Protein AF-A0AAV6SDZ8-F1 (afdb_monomer)

Radius of gyration: 21.76 Å; Cα contacts (8 Å, |Δi|>4): 20; chains: 1; bounding box: 52×37×60 Å

Organism: Solea senegalensis (NCBI:txid28829)

Str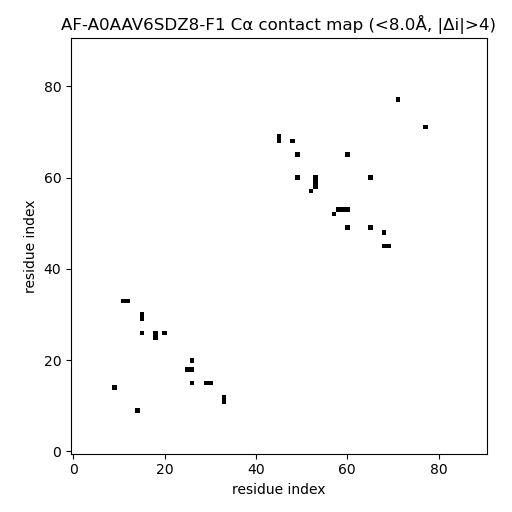ucture (mmCIF, N/CA/C/O backbone):
data_AF-A0AAV6SDZ8-F1
#
_entry.id   AF-A0AAV6SDZ8-F1
#
loop_
_atom_site.group_PDB
_atom_site.id
_atom_site.type_symbol
_atom_site.label_atom_id
_atom_site.label_alt_id
_atom_site.label_comp_id
_atom_site.label_asym_id
_atom_site.label_entity_id
_atom_site.label_seq_id
_atom_site.pdbx_PDB_ins_code
_atom_site.Cartn_x
_atom_site.Cartn_y
_atom_site.Cartn_z
_atom_site.occupancy
_atom_site.B_iso_or_equiv
_atom_site.auth_seq_id
_atom_site.auth_comp_id
_atom_site.auth_asym_id
_atom_site.auth_atom_id
_atom_site.pdbx_PDB_model_num
ATOM 1 N N . MET A 1 1 ? 16.855 26.747 -32.720 1.00 42.25 1 MET A N 1
ATOM 2 C CA . MET A 1 1 ? 15.574 26.266 -32.160 1.00 42.25 1 MET A CA 1
ATOM 3 C C . MET A 1 1 ? 15.855 25.739 -30.767 1.00 42.25 1 MET A C 1
ATOM 5 O O . MET A 1 1 ? 16.402 24.654 -30.628 1.00 42.25 1 MET A O 1
ATOM 9 N N . SER A 1 2 ? 15.605 26.558 -29.752 1.00 44.00 2 SER A N 1
ATOM 10 C CA . SER A 1 2 ? 15.832 26.207 -28.350 1.00 44.00 2 SER A CA 1
ATOM 11 C C . SER A 1 2 ? 14.684 25.306 -27.902 1.00 44.00 2 SER A C 1
ATOM 13 O O . SER A 1 2 ? 13.543 25.756 -27.838 1.00 44.00 2 SER A O 1
ATOM 15 N N . SER A 1 3 ? 14.956 24.022 -27.675 1.00 53.78 3 SER A N 1
ATOM 16 C CA . SER A 1 3 ? 13.953 23.083 -27.172 1.00 53.78 3 SER A CA 1
ATOM 17 C C . SER A 1 3 ? 13.747 23.346 -25.682 1.00 53.78 3 SER A C 1
ATOM 19 O O . SER A 1 3 ? 14.555 22.916 -24.862 1.00 53.78 3 SER A O 1
ATOM 21 N N . SER A 1 4 ? 12.697 24.083 -25.321 1.00 53.53 4 SER A N 1
ATOM 22 C CA . SER A 1 4 ? 12.282 24.215 -23.923 1.00 53.53 4 SER A CA 1
ATOM 23 C C . SER A 1 4 ? 11.768 22.862 -23.434 1.00 53.53 4 SER A C 1
ATOM 25 O O . SER A 1 4 ? 10.741 22.377 -23.906 1.00 53.53 4 SER A O 1
ATOM 27 N N . ALA A 1 5 ? 12.490 22.234 -22.507 1.00 67.44 5 ALA A N 1
ATOM 28 C CA . ALA A 1 5 ? 12.014 21.042 -21.821 1.00 67.44 5 ALA A CA 1
ATOM 29 C C . ALA A 1 5 ? 10.826 21.429 -20.929 1.00 67.44 5 ALA A C 1
ATOM 31 O O . ALA A 1 5 ? 10.988 22.148 -19.944 1.00 67.44 5 ALA A O 1
ATOM 32 N N . VAL A 1 6 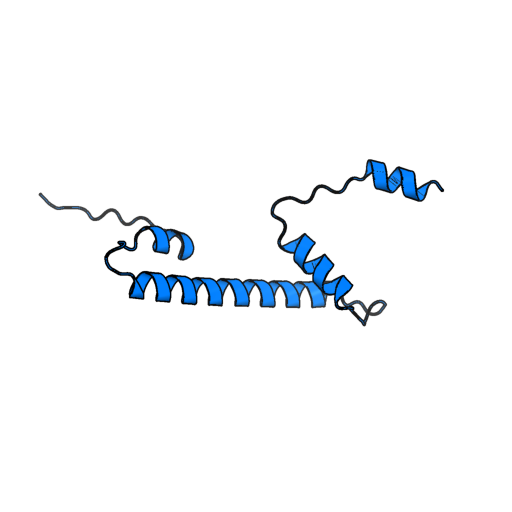? 9.626 20.976 -21.289 1.00 71.50 6 VAL A N 1
ATOM 33 C CA . VAL A 1 6 ? 8.451 21.068 -20.418 1.00 71.50 6 VAL A CA 1
ATOM 34 C C . VAL A 1 6 ? 8.599 19.988 -19.353 1.00 71.50 6 VAL A C 1
ATOM 36 O O . VAL A 1 6 ? 8.537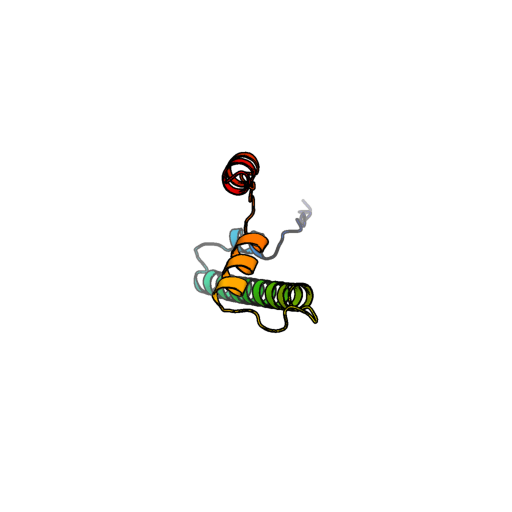 18.797 -19.654 1.00 71.50 6 VAL A O 1
ATOM 39 N N . THR A 1 7 ? 8.832 20.393 -18.109 1.00 71.62 7 THR A N 1
ATOM 40 C CA . THR A 1 7 ? 8.846 19.479 -16.969 1.00 71.62 7 THR A CA 1
ATOM 41 C C . THR A 1 7 ? 7.412 19.263 -16.487 1.00 71.62 7 THR A C 1
ATOM 43 O O . THR A 1 7 ? 6.747 20.188 -16.029 1.00 71.62 7 THR A O 1
ATOM 46 N N . VAL A 1 8 ? 6.917 18.030 -16.607 1.00 79.94 8 VAL A N 1
ATOM 47 C CA . VAL A 1 8 ? 5.638 17.609 -16.020 1.00 79.94 8 VAL A CA 1
ATOM 48 C C . VAL A 1 8 ? 5.940 16.887 -14.712 1.00 79.94 8 VAL A C 1
ATOM 50 O O . VAL A 1 8 ? 6.694 15.914 -14.698 1.00 79.94 8 VAL A O 1
ATOM 53 N N . SER A 1 9 ? 5.374 17.366 -13.605 1.00 84.94 9 SER A N 1
ATOM 54 C CA . SER A 1 9 ? 5.414 16.654 -12.331 1.00 84.94 9 SER A CA 1
ATOM 55 C C . SER A 1 9 ? 4.426 15.489 -12.366 1.00 84.94 9 SER A C 1
ATOM 57 O O . SER A 1 9 ? 3.255 15.658 -12.695 1.00 84.94 9 SER A O 1
ATOM 59 N N . VAL A 1 10 ? 4.904 14.295 -12.024 1.00 88.19 10 VAL A N 1
ATOM 60 C CA . VAL A 1 10 ? 4.099 13.070 -11.944 1.00 88.19 10 VAL A CA 1
ATOM 61 C C . VAL A 1 10 ? 4.350 12.379 -10.612 1.00 88.19 10 VAL A C 1
ATOM 63 O O . VAL A 1 10 ? 5.420 12.534 -10.016 1.00 88.19 10 VAL A O 1
ATOM 66 N N . SER A 1 11 ? 3.376 11.607 -10.132 1.00 87.06 11 SER A N 1
ATOM 67 C CA . SER A 1 11 ? 3.580 10.775 -8.944 1.00 87.06 11 SER A CA 1
ATOM 68 C C . SER A 1 11 ? 4.579 9.642 -9.219 1.00 87.06 11 SER A C 1
ATOM 70 O O . SER A 1 11 ? 4.763 9.215 -10.360 1.00 87.06 11 SER A O 1
ATOM 72 N N . ALA A 1 12 ? 5.197 9.091 -8.168 1.00 85.06 12 ALA A N 1
ATOM 73 C CA . ALA A 1 12 ? 6.103 7.945 -8.307 1.00 85.06 12 ALA A CA 1
ATOM 74 C C . ALA A 1 12 ? 5.416 6.726 -8.961 1.00 85.06 12 ALA A C 1
ATOM 76 O O . ALA A 1 12 ? 6.051 5.975 -9.698 1.00 85.06 12 ALA A O 1
ATOM 77 N N . ALA A 1 13 ? 4.111 6.546 -8.724 1.00 87.25 13 ALA A N 1
ATOM 78 C CA . ALA A 1 13 ? 3.324 5.482 -9.341 1.00 87.25 13 ALA A CA 1
ATOM 79 C C . ALA A 1 13 ? 3.086 5.727 -10.841 1.00 87.25 13 ALA A C 1
ATOM 81 O O . ALA A 1 13 ? 3.159 4.799 -11.643 1.00 87.25 13 ALA A O 1
ATOM 82 N N . GLU A 1 14 ? 2.837 6.976 -11.238 1.00 90.75 14 GLU A N 1
ATOM 83 C CA . GLU A 1 14 ? 2.672 7.345 -12.647 1.00 90.75 14 GLU A CA 1
ATOM 84 C C . GLU A 1 14 ? 3.993 7.327 -13.408 1.00 90.75 14 GLU A C 1
ATOM 86 O O . GLU A 1 14 ? 4.002 6.951 -14.579 1.00 90.75 14 GLU A O 1
ATOM 91 N N . PHE A 1 15 ? 5.109 7.641 -12.742 1.00 89.50 15 PHE A N 1
ATOM 92 C CA . PHE A 1 15 ? 6.448 7.561 -13.323 1.00 89.50 15 PHE A CA 1
ATOM 93 C C . PHE A 1 15 ? 6.731 6.182 -13.938 1.00 89.50 15 PHE A C 1
ATOM 95 O O . PHE A 1 15 ? 7.308 6.091 -15.020 1.00 89.50 15 PHE A O 1
ATOM 102 N N . ALA A 1 16 ? 6.254 5.104 -13.306 1.00 89.38 16 ALA A N 1
ATOM 103 C CA . ALA A 1 16 ? 6.441 3.742 -13.805 1.00 89.38 16 ALA A CA 1
ATOM 104 C C . ALA A 1 16 ? 5.879 3.519 -15.223 1.00 89.38 16 ALA A C 1
ATOM 106 O O . ALA A 1 16 ? 6.378 2.658 -15.946 1.00 89.38 16 ALA A O 1
ATOM 107 N N . ARG A 1 17 ? 4.877 4.305 -15.648 1.00 89.62 17 ARG A N 1
ATOM 108 C CA . ARG A 1 17 ? 4.285 4.234 -16.997 1.00 89.62 17 ARG A CA 1
ATOM 109 C C . ARG A 1 17 ? 5.194 4.801 -18.087 1.00 89.62 17 ARG A C 1
ATOM 111 O O . ARG A 1 17 ? 4.985 4.494 -19.253 1.00 89.62 17 ARG A O 1
ATOM 118 N N . PHE A 1 18 ? 6.187 5.606 -17.716 1.00 91.69 18 PHE A N 1
ATOM 119 C CA . PHE A 1 18 ? 7.138 6.205 -18.653 1.00 91.69 18 PHE A CA 1
ATOM 120 C C . PHE A 1 18 ? 8.377 5.335 -18.884 1.0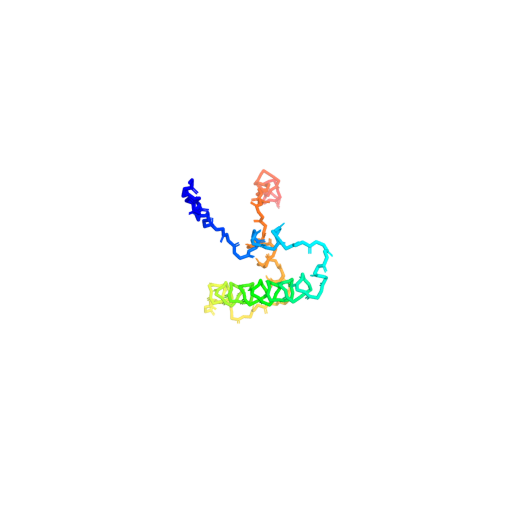0 91.69 18 PHE A C 1
ATOM 122 O O . PHE A 1 18 ? 9.216 5.689 -19.709 1.00 91.69 18 PHE A O 1
ATOM 129 N N . ILE A 1 19 ? 8.516 4.211 -18.171 1.00 91.81 19 ILE A N 1
ATOM 130 C CA . ILE A 1 19 ? 9.661 3.312 -18.331 1.00 91.81 19 ILE A CA 1
ATOM 131 C C . ILE A 1 19 ? 9.454 2.464 -19.595 1.00 91.81 19 ILE A C 1
ATOM 133 O O . ILE A 1 19 ? 8.483 1.703 -19.644 1.00 91.81 19 ILE A O 1
ATOM 137 N N . PRO A 1 20 ? 10.359 2.542 -20.589 1.00 92.94 20 PRO A N 1
ATOM 138 C CA . PRO A 1 20 ? 10.252 1.754 -21.811 1.00 92.94 20 PRO A CA 1
ATOM 139 C C . PRO A 1 20 ? 10.313 0.244 -21.550 1.00 92.94 20 PRO A C 1
ATOM 141 O O . PRO A 1 20 ? 11.036 -0.220 -20.664 1.00 92.94 20 PRO A O 1
ATOM 144 N N . ASP A 1 21 ? 9.636 -0.542 -22.390 1.00 90.94 21 ASP A N 1
ATOM 145 C CA . ASP A 1 21 ? 9.648 -2.012 -22.302 1.00 90.94 21 ASP A CA 1
ATOM 146 C C . ASP A 1 21 ? 11.027 -2.629 -22.588 1.00 90.94 21 ASP A C 1
ATOM 148 O O . ASP A 1 21 ? 11.305 -3.757 -22.189 1.00 90.94 21 ASP A O 1
ATOM 152 N N . THR A 1 22 ? 11.932 -1.867 -23.207 1.00 96.69 22 THR A N 1
ATOM 153 C CA . THR A 1 22 ? 13.333 -2.254 -23.423 1.00 96.69 22 THR A CA 1
ATOM 154 C C . THR A 1 22 ? 14.164 -2.286 -22.135 1.00 96.69 22 THR A C 1
ATOM 156 O O . THR A 1 22 ? 15.305 -2.743 -22.165 1.00 96.69 22 THR A O 1
ATOM 159 N N . MET A 1 23 ? 13.617 -1.831 -20.999 1.00 95.12 23 MET A N 1
ATOM 160 C CA . MET A 1 23 ? 14.298 -1.776 -19.698 1.00 95.12 23 MET A CA 1
ATOM 161 C C . MET A 1 23 ? 13.585 -2.627 -18.623 1.00 95.12 23 MET A C 1
ATOM 163 O O . MET A 1 23 ? 13.123 -2.090 -17.609 1.00 95.12 23 MET A O 1
ATOM 167 N N . PRO A 1 24 ? 13.489 -3.959 -18.791 1.00 92.88 24 PRO A N 1
ATOM 168 C CA . PRO A 1 24 ? 12.704 -4.827 -17.905 1.00 92.88 24 PRO A CA 1
ATOM 169 C C . PRO A 1 24 ? 13.207 -4.848 -16.453 1.00 92.88 24 PRO A C 1
ATOM 171 O O . PRO A 1 24 ? 12.403 -4.868 -15.517 1.00 92.88 24 PRO A O 1
ATOM 174 N N . GLU A 1 25 ? 14.522 -4.767 -16.243 1.00 96.19 25 GLU A N 1
ATOM 175 C CA . GLU A 1 25 ? 15.122 -4.715 -14.903 1.00 96.19 25 GLU A CA 1
ATOM 176 C C . GLU A 1 25 ? 14.735 -3.435 -14.153 1.00 96.19 25 GLU A C 1
ATOM 178 O O . GLU A 1 25 ? 14.370 -3.476 -12.977 1.00 96.19 25 GLU A O 1
ATOM 183 N N . LEU A 1 26 ? 14.719 -2.294 -14.851 1.00 94.94 26 LEU A N 1
ATOM 184 C CA . LEU A 1 26 ? 14.304 -1.022 -14.264 1.00 94.94 26 LEU A CA 1
ATOM 185 C C . LEU A 1 26 ? 12.815 -1.044 -13.895 1.00 94.94 26 LEU A C 1
ATOM 187 O O . LEU A 1 26 ? 12.453 -0.607 -12.803 1.00 94.94 26 LEU A O 1
ATOM 191 N N . ARG A 1 27 ? 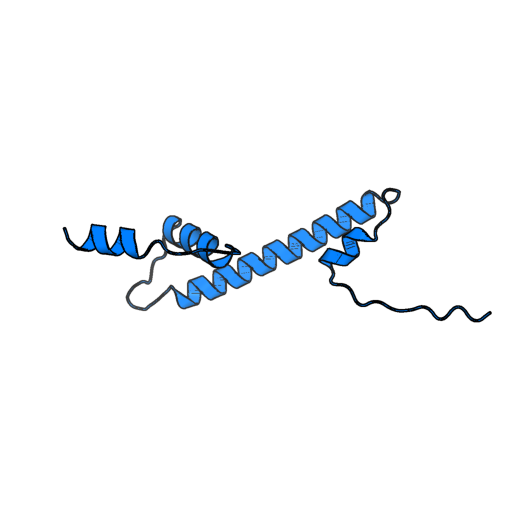11.956 -1.607 -14.759 1.00 93.31 27 ARG A N 1
ATOM 192 C CA . ARG A 1 27 ? 10.524 -1.792 -14.455 1.00 93.31 27 ARG A CA 1
ATOM 193 C C . ARG A 1 27 ? 10.335 -2.655 -13.212 1.00 93.31 27 ARG A C 1
ATOM 195 O O . ARG A 1 27 ? 9.550 -2.300 -12.335 1.00 93.31 27 ARG A O 1
ATOM 202 N N . THR A 1 28 ? 11.091 -3.746 -13.105 1.00 94.44 28 THR A N 1
ATOM 203 C CA . THR A 1 28 ? 11.055 -4.645 -11.945 1.00 94.44 28 THR A CA 1
ATOM 204 C C . THR A 1 28 ? 11.492 -3.930 -10.670 1.00 94.44 28 THR A C 1
ATOM 206 O O . THR A 1 28 ? 10.818 -4.034 -9.646 1.00 94.44 28 THR A O 1
ATOM 209 N N . GLN A 1 29 ? 12.580 -3.158 -10.717 1.00 94.44 29 GLN A N 1
ATOM 210 C CA . GLN A 1 29 ? 13.059 -2.418 -9.553 1.00 94.44 29 GLN A CA 1
ATOM 211 C C . GLN A 1 29 ? 12.065 -1.341 -9.107 1.00 94.44 29 GLN A C 1
ATOM 213 O O . GLN A 1 29 ? 11.788 -1.214 -7.915 1.00 94.44 29 GLN A O 1
ATOM 218 N N . VAL A 1 30 ? 11.490 -0.590 -10.050 1.00 93.69 30 VAL A N 1
ATOM 219 C CA . VAL A 1 30 ? 10.477 0.426 -9.739 1.00 93.69 30 VAL A CA 1
ATOM 220 C C . VAL A 1 30 ? 9.219 -0.220 -9.165 1.00 93.69 30 VAL A C 1
ATOM 222 O O . VAL A 1 30 ? 8.717 0.257 -8.151 1.00 93.69 30 VAL A O 1
ATOM 225 N N . ALA A 1 31 ? 8.758 -1.343 -9.721 1.00 90.94 31 ALA A N 1
ATOM 226 C CA . ALA A 1 31 ? 7.635 -2.095 -9.167 1.00 90.94 31 ALA A CA 1
ATOM 227 C C . ALA A 1 31 ? 7.914 -2.585 -7.735 1.00 90.94 31 ALA A C 1
ATOM 229 O O . ALA A 1 31 ? 7.062 -2.436 -6.860 1.00 90.94 31 ALA A O 1
ATOM 230 N N . ARG A 1 32 ? 9.118 -3.108 -7.463 1.00 93.50 32 ARG A N 1
ATOM 231 C CA . ARG A 1 32 ? 9.540 -3.512 -6.109 1.00 93.50 32 ARG A CA 1
ATOM 232 C C . ARG A 1 32 ? 9.553 -2.335 -5.140 1.00 93.50 32 ARG A C 1
ATOM 234 O O . ARG A 1 32 ? 9.001 -2.446 -4.050 1.00 93.50 32 ARG A O 1
ATOM 241 N N . ASN A 1 33 ? 10.132 -1.207 -5.545 1.00 91.75 33 ASN A N 1
ATOM 242 C CA . ASN A 1 33 ? 10.179 -0.003 -4.721 1.00 91.75 33 ASN A CA 1
ATOM 243 C C . ASN A 1 33 ? 8.761 0.504 -4.418 1.00 91.75 33 ASN A C 1
ATOM 245 O O . ASN A 1 33 ? 8.423 0.709 -3.256 1.00 91.75 33 ASN A O 1
ATOM 249 N N . LEU A 1 34 ? 7.904 0.638 -5.437 1.00 90.94 34 LEU A N 1
ATOM 250 C CA . LEU A 1 34 ? 6.505 1.047 -5.267 1.00 90.94 34 LEU A CA 1
ATOM 251 C C . LEU A 1 34 ? 5.727 0.083 -4.366 1.00 90.94 34 LEU A C 1
ATOM 253 O O . LEU A 1 34 ? 4.963 0.533 -3.516 1.00 90.94 34 LEU A O 1
ATOM 257 N N . SER A 1 35 ? 5.949 -1.227 -4.501 1.00 90.31 35 SER A N 1
ATOM 258 C CA . SER A 1 35 ? 5.340 -2.233 -3.627 1.00 90.31 35 SER A CA 1
ATOM 259 C C . SER A 1 35 ? 5.800 -2.088 -2.178 1.00 90.31 35 SER A C 1
ATOM 261 O O . SER A 1 35 ? 4.980 -2.209 -1.271 1.00 90.31 35 SER A O 1
ATOM 263 N N . MET A 1 36 ? 7.088 -1.816 -1.947 1.00 90.81 36 MET A N 1
ATOM 264 C CA . MET A 1 36 ? 7.620 -1.575 -0.606 1.00 90.81 36 MET A CA 1
ATOM 265 C C . MET A 1 36 ? 6.945 -0.348 0.015 1.00 90.81 36 MET A C 1
ATOM 267 O O . MET A 1 36 ? 6.368 -0.467 1.093 1.00 90.81 36 MET A O 1
ATOM 271 N N . PHE A 1 37 ? 6.898 0.781 -0.703 1.00 87.75 37 PHE A N 1
ATOM 272 C CA . PHE A 1 37 ? 6.195 1.986 -0.246 1.00 87.75 37 PHE A CA 1
ATOM 273 C C . PHE A 1 37 ? 4.706 1.736 0.027 1.00 87.75 37 PHE A C 1
ATOM 275 O O . PHE A 1 37 ? 4.198 2.155 1.065 1.00 87.75 37 PHE A O 1
ATOM 282 N N . GLY A 1 38 ? 4.016 1.013 -0.860 1.00 84.50 38 GLY A N 1
ATOM 283 C CA . GLY A 1 38 ? 2.611 0.649 -0.676 1.00 84.50 38 GLY A CA 1
ATOM 284 C C . GLY A 1 38 ? 2.385 -0.203 0.574 1.00 84.50 38 GLY A C 1
ATOM 285 O O . GLY A 1 38 ? 1.482 0.082 1.358 1.00 84.50 38 GLY A O 1
ATOM 286 N N . SER A 1 39 ? 3.231 -1.210 0.805 1.00 82.75 39 SER A N 1
ATOM 287 C CA . SER A 1 39 ? 3.134 -2.066 1.993 1.00 82.75 39 SER A CA 1
ATOM 288 C C . SER A 1 39 ? 3.418 -1.306 3.291 1.00 82.75 39 SER A C 1
ATOM 290 O O . SER A 1 39 ? 2.668 -1.459 4.252 1.00 82.75 39 SER A O 1
ATOM 292 N N . THR A 1 40 ? 4.426 -0.427 3.307 1.00 89.31 40 THR A N 1
ATOM 293 C CA . THR A 1 40 ? 4.733 0.418 4.467 1.00 89.31 40 THR A CA 1
ATOM 294 C C . THR A 1 40 ? 3.566 1.344 4.789 1.00 89.31 40 THR A C 1
ATOM 296 O O . THR A 1 40 ? 3.115 1.369 5.931 1.00 89.31 40 THR A O 1
ATOM 299 N N . TYR A 1 41 ? 3.009 2.024 3.780 1.00 85.81 41 TYR A N 1
ATOM 300 C CA . TYR A 1 41 ? 1.843 2.888 3.961 1.00 85.81 41 TYR A CA 1
ATOM 301 C C . TYR A 1 41 ? 0.655 2.125 4.563 1.00 85.81 41 TYR A C 1
ATOM 303 O O . TYR A 1 41 ? 0.048 2.581 5.530 1.00 85.81 41 TYR A O 1
ATOM 311 N N . LEU A 1 42 ? 0.342 0.935 4.042 1.00 80.19 42 LEU A N 1
ATOM 312 C CA . LEU A 1 42 ? -0.744 0.110 4.573 1.00 80.19 42 LEU A CA 1
ATOM 313 C C . LEU A 1 42 ? -0.498 -0.308 6.029 1.00 80.19 42 LEU A C 1
ATOM 315 O O . LEU A 1 42 ? -1.426 -0.268 6.836 1.00 80.19 42 LEU A O 1
ATOM 319 N N . CYS A 1 43 ? 0.736 -0.667 6.383 1.00 82.75 43 CYS A N 1
ATOM 320 C CA . CYS A 1 43 ? 1.110 -1.008 7.755 1.00 82.75 43 CYS A CA 1
ATOM 321 C C . CYS A 1 43 ? 0.990 0.190 8.711 1.00 82.75 43 CYS A C 1
ATOM 323 O O . CYS A 1 43 ? 0.459 0.047 9.813 1.00 82.75 43 CYS A O 1
ATOM 325 N N . GLU A 1 44 ? 1.441 1.376 8.301 1.00 85.00 44 GLU A N 1
ATOM 326 C CA . GLU A 1 44 ? 1.341 2.605 9.100 1.00 85.00 44 GLU A CA 1
ATOM 327 C C . GLU A 1 44 ? -0.114 3.035 9.310 1.00 85.00 44 GLU A C 1
ATOM 329 O O . GLU A 1 44 ? -0.523 3.369 10.432 1.00 85.00 44 GLU A O 1
ATOM 334 N N . GLN A 1 45 ? -0.919 2.965 8.248 1.00 83.31 45 GLN A N 1
ATOM 335 C CA . GLN A 1 45 ? -2.355 3.209 8.316 1.00 83.31 45 GLN A CA 1
ATOM 336 C C . GLN A 1 45 ? -3.027 2.203 9.251 1.00 83.31 45 GLN A C 1
ATOM 338 O O . GLN A 1 45 ? -3.789 2.600 10.134 1.00 83.31 45 GLN A O 1
ATOM 343 N N . LEU A 1 46 ? -2.696 0.914 9.131 1.00 82.69 46 LEU A N 1
ATOM 344 C CA . LEU A 1 46 ? -3.210 -0.126 10.017 1.00 82.69 46 LEU A CA 1
ATOM 345 C C . LEU A 1 46 ? -2.863 0.153 11.482 1.00 82.69 46 LEU A C 1
ATOM 347 O O . LEU A 1 46 ? -3.744 0.107 12.338 1.00 82.69 46 LEU A O 1
ATOM 351 N N . PHE A 1 47 ? -1.609 0.478 11.788 1.00 82.94 47 PHE A N 1
ATOM 352 C CA . PHE A 1 47 ? -1.191 0.765 13.158 1.00 82.94 47 PHE A CA 1
ATOM 353 C C . PHE A 1 47 ? -1.924 1.982 13.736 1.00 82.94 47 PHE A C 1
ATOM 355 O O . PHE A 1 47 ? -2.390 1.956 14.879 1.00 82.94 47 PHE A O 1
ATOM 362 N N . SER A 1 48 ? -2.091 3.032 12.933 1.00 85.44 48 SER A N 1
ATOM 363 C CA . SER A 1 48 ? -2.860 4.218 13.315 1.00 85.44 48 SER A CA 1
ATOM 364 C C . SER A 1 48 ? -4.320 3.867 13.616 1.00 85.44 48 SER A C 1
ATOM 366 O O . SER A 1 48 ? -4.851 4.264 14.655 1.00 85.44 48 SER A O 1
ATOM 368 N N . LEU A 1 49 ? -4.948 3.036 12.781 1.00 81.94 49 LEU A N 1
ATOM 369 C CA . LEU A 1 49 ? -6.311 2.550 12.997 1.00 81.94 49 LEU A CA 1
ATOM 370 C C . LEU A 1 49 ? -6.423 1.650 14.228 1.00 81.94 49 LEU A C 1
ATOM 372 O O . LEU A 1 49 ? -7.398 1.751 14.972 1.00 81.94 49 LEU A O 1
ATOM 376 N N . MET A 1 50 ? -5.434 0.794 14.484 1.00 83.12 50 MET A N 1
ATOM 377 C CA . MET A 1 50 ? -5.390 -0.028 15.693 1.00 83.12 50 MET A CA 1
ATOM 378 C C . MET A 1 50 ? -5.317 0.840 16.948 1.00 83.12 50 MET A C 1
ATOM 380 O O . MET A 1 50 ? -6.025 0.552 17.911 1.00 83.12 50 MET A O 1
ATOM 384 N N . LYS A 1 51 ? -4.529 1.925 16.934 1.00 82.88 51 LYS A N 1
ATOM 385 C CA . LYS A 1 51 ? -4.492 2.888 18.046 1.00 82.88 51 LYS A CA 1
ATOM 386 C C . LYS A 1 51 ? -5.843 3.566 18.276 1.00 82.88 51 LYS A C 1
ATOM 388 O O . LYS A 1 51 ? -6.209 3.761 19.426 1.00 82.88 51 LYS A O 1
ATOM 393 N N . LEU A 1 52 ? -6.590 3.880 17.215 1.00 81.44 52 LEU A N 1
ATOM 394 C CA . LEU A 1 52 ? -7.939 4.451 17.331 1.00 81.44 52 LEU A CA 1
ATOM 395 C C . LEU A 1 52 ? -8.971 3.438 17.852 1.00 81.44 52 LEU A C 1
ATOM 397 O O . LEU A 1 52 ? -9.856 3.792 18.624 1.00 81.44 52 LEU A O 1
ATOM 401 N N . ASN A 1 53 ? -8.871 2.176 17.428 1.00 78.69 53 ASN A N 1
ATOM 402 C CA . ASN A 1 53 ? -9.844 1.132 17.762 1.00 78.69 53 ASN A CA 1
ATOM 403 C C . ASN A 1 53 ? -9.590 0.465 19.122 1.00 78.69 53 ASN A C 1
ATOM 405 O O . ASN A 1 53 ? -10.499 -0.154 19.683 1.00 78.69 53 ASN A O 1
ATOM 409 N N . LYS A 1 54 ? -8.362 0.549 19.640 1.00 81.06 54 LYS A N 1
ATOM 410 C CA . LYS A 1 54 ? -7.995 0.038 20.959 1.00 81.06 54 LYS A CA 1
ATOM 411 C C . LYS A 1 54 ? -8.397 1.067 22.012 1.00 81.06 54 LYS A C 1
ATOM 413 O O . LYS A 1 54 ? -7.715 2.064 22.218 1.00 81.06 54 LYS A O 1
ATOM 418 N N . THR A 1 55 ? -9.506 0.813 22.692 1.00 78.88 55 THR A N 1
ATOM 419 C CA . THR A 1 55 ? -10.002 1.663 23.783 1.00 78.88 55 THR A CA 1
ATOM 420 C C . THR A 1 55 ? -9.764 0.986 25.133 1.00 78.88 55 THR A C 1
ATOM 422 O O . THR A 1 55 ? -9.451 -0.205 25.189 1.00 78.88 55 THR A O 1
ATOM 425 N N . SER A 1 56 ? -9.955 1.715 26.239 1.00 76.94 56 SER A N 1
ATOM 426 C CA . SER A 1 56 ? -9.911 1.129 27.593 1.00 76.94 56 SER A CA 1
ATOM 427 C C . SER A 1 56 ? -10.883 -0.056 27.740 1.00 76.94 56 SER A C 1
ATOM 429 O O . SER A 1 56 ? -10.551 -1.079 28.332 1.00 76.94 56 SER A O 1
ATOM 431 N N . HIS A 1 57 ? -12.056 0.038 27.106 1.00 75.00 57 HIS A N 1
ATOM 432 C CA . HIS A 1 57 ? -13.091 -1.000 27.125 1.00 75.00 57 HIS A CA 1
ATOM 433 C C . HIS A 1 57 ? -12.886 -2.102 26.072 1.00 75.00 57 HIS A C 1
ATOM 435 O O . HIS A 1 57 ? -13.537 -3.142 26.136 1.00 75.00 57 HIS A O 1
ATOM 441 N N . ARG A 1 58 ? -11.982 -1.900 25.104 1.00 71.81 58 ARG A N 1
ATOM 442 C CA . ARG A 1 58 ? -11.668 -2.855 24.034 1.00 71.81 58 ARG A CA 1
ATOM 443 C C . ARG A 1 58 ? -10.160 -2.930 23.816 1.00 71.81 58 ARG A C 1
ATOM 445 O O . ARG A 1 58 ? -9.610 -2.427 22.838 1.00 71.81 58 ARG A O 1
ATOM 452 N N . SER A 1 59 ? -9.485 -3.593 24.746 1.00 74.50 59 SER A N 1
ATOM 453 C CA . SER A 1 59 ? -8.027 -3.728 24.754 1.00 74.50 59 SER A CA 1
ATOM 454 C C . SER A 1 59 ? -7.500 -4.8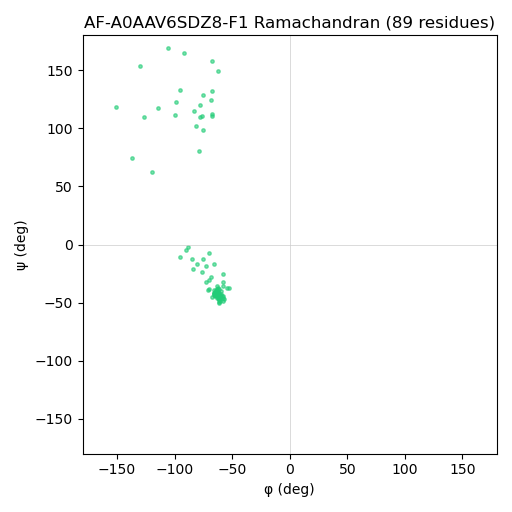26 23.816 1.00 74.50 59 SER A C 1
ATOM 456 O O . SER A 1 59 ? -6.316 -4.803 23.461 1.00 74.50 59 SER A O 1
ATOM 458 N N . ARG A 1 60 ? -8.358 -5.758 23.370 1.00 78.75 60 ARG A N 1
ATOM 459 C CA . ARG A 1 60 ? -8.020 -6.876 22.471 1.00 78.75 60 ARG A CA 1
ATOM 460 C C . ARG A 1 60 ? -8.723 -6.737 21.118 1.00 78.75 60 ARG A C 1
ATOM 462 O O . ARG A 1 60 ? -9.947 -6.788 21.039 1.00 78.75 60 ARG A O 1
ATOM 469 N N . LEU A 1 61 ? -7.934 -6.611 20.054 1.00 80.81 61 LEU A N 1
ATOM 470 C CA . LEU A 1 61 ? -8.387 -6.793 18.675 1.00 80.81 61 LEU A CA 1
ATOM 471 C C . LEU A 1 61 ? -8.067 -8.235 18.276 1.00 80.81 61 LEU A C 1
ATOM 473 O O . LEU A 1 61 ? -6.980 -8.721 18.573 1.00 80.81 61 LEU A O 1
ATOM 477 N N . THR A 1 62 ? -9.033 -8.924 17.676 1.00 85.00 62 THR A N 1
ATOM 478 C CA . THR A 1 62 ? -8.833 -10.266 17.115 1.00 85.00 62 THR A CA 1
ATOM 479 C C . THR A 1 62 ? -8.434 -10.112 15.652 1.00 85.00 62 THR A C 1
ATOM 481 O O . THR A 1 62 ? -8.648 -9.044 15.068 1.00 85.00 62 THR A O 1
ATOM 484 N N . ASP A 1 63 ? -7.912 -11.170 15.041 1.00 83.38 63 ASP A N 1
ATOM 485 C CA . ASP A 1 63 ? -7.536 -11.153 13.622 1.00 83.38 63 ASP A CA 1
ATOM 486 C C . ASP A 1 63 ? -8.727 -10.796 12.719 1.00 83.38 63 ASP A C 1
ATOM 488 O O . ASP A 1 63 ? -8.591 -10.032 11.766 1.00 83.38 63 ASP A O 1
ATOM 492 N N . GLU A 1 64 ? -9.930 -11.252 13.077 1.00 86.62 64 GLU A N 1
ATOM 493 C CA . GLU A 1 64 ? -11.171 -10.907 12.378 1.00 86.62 64 GLU A CA 1
ATOM 494 C C . GLU A 1 64 ? -11.491 -9.403 12.455 1.00 86.62 64 GLU A C 1
ATOM 496 O O . GLU A 1 64 ? -11.888 -8.785 11.460 1.00 86.62 64 GLU A O 1
ATOM 501 N N . HIS A 1 65 ? -11.262 -8.783 13.618 1.00 84.81 65 HIS A N 1
ATOM 502 C CA . HIS A 1 65 ? -11.423 -7.340 13.788 1.00 84.81 65 HIS A CA 1
ATOM 503 C C . HIS A 1 65 ? -10.412 -6.561 12.941 1.00 84.81 65 HIS A C 1
ATOM 505 O O . HIS A 1 65 ? -10.785 -5.591 12.284 1.00 84.81 65 HIS A O 1
ATOM 511 N N . VAL A 1 66 ? -9.148 -6.991 12.934 1.00 81.62 66 VAL A N 1
ATOM 512 C CA . VAL A 1 66 ? -8.079 -6.376 12.134 1.00 81.62 66 VAL A CA 1
ATOM 513 C C . VAL A 1 66 ? -8.389 -6.480 10.640 1.00 81.62 66 VAL A C 1
ATOM 515 O O . VAL A 1 66 ? -8.328 -5.478 9.929 1.00 81.62 66 VAL A O 1
ATOM 518 N N . ASN A 1 67 ? -8.805 -7.659 10.176 1.00 84.38 67 ASN A N 1
ATOM 519 C CA . ASN A 1 67 ? -9.198 -7.889 8.788 1.00 84.38 67 ASN A CA 1
ATOM 520 C C . ASN A 1 67 ? -10.371 -6.989 8.366 1.00 84.38 67 ASN A C 1
ATOM 522 O O . ASN A 1 67 ? -10.354 -6.391 7.292 1.00 84.38 67 ASN A O 1
ATOM 526 N N . SER A 1 68 ? -11.376 -6.840 9.230 1.00 84.56 68 SER A N 1
ATOM 527 C CA . SER A 1 68 ? -12.525 -5.967 8.965 1.00 84.56 68 SER A CA 1
ATOM 528 C C . SER A 1 68 ? -12.118 -4.494 8.859 1.00 84.56 68 SER A C 1
ATOM 530 O O . SER A 1 68 ? -12.545 -3.806 7.933 1.00 84.56 68 SER A O 1
ATOM 532 N N . ILE A 1 69 ? -11.245 -4.023 9.757 1.00 80.75 69 ILE A N 1
ATOM 533 C CA . ILE A 1 69 ? -10.704 -2.655 9.735 1.00 80.75 69 ILE A CA 1
ATOM 534 C C . ILE A 1 69 ? -9.935 -2.400 8.433 1.00 80.75 69 ILE A C 1
ATOM 536 O O . ILE A 1 69 ? -10.202 -1.411 7.754 1.00 80.75 69 ILE A O 1
ATOM 540 N N . LEU A 1 70 ? -9.040 -3.311 8.038 1.00 79.19 70 LEU A N 1
ATOM 541 C CA . LEU A 1 70 ? -8.284 -3.196 6.787 1.00 79.19 70 LEU A CA 1
ATOM 542 C C . LEU A 1 70 ? -9.197 -3.101 5.567 1.00 79.19 70 LEU A C 1
ATOM 544 O O . LEU A 1 70 ? -8.995 -2.234 4.717 1.00 79.19 70 LEU A O 1
ATOM 548 N N . ARG A 1 71 ? -10.218 -3.960 5.486 1.00 83.44 71 ARG A N 1
ATOM 549 C CA . ARG A 1 71 ? -11.173 -3.959 4.370 1.00 83.44 71 ARG A CA 1
ATOM 550 C C . ARG A 1 71 ? -11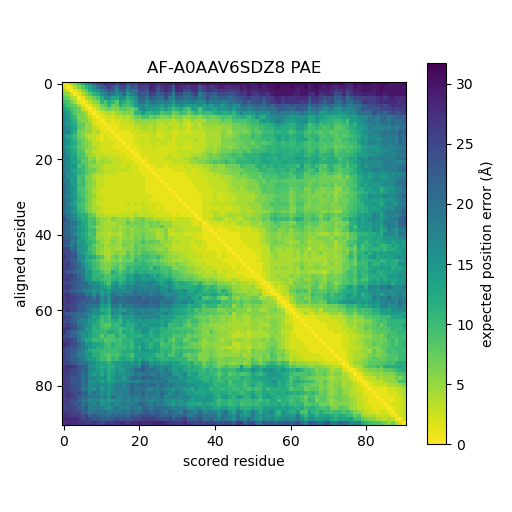.937 -2.644 4.271 1.00 83.44 71 ARG A C 1
ATOM 552 O O . ARG A 1 71 ? -12.096 -2.134 3.171 1.00 83.44 71 ARG A O 1
ATOM 559 N N . ILE A 1 72 ? -12.380 -2.087 5.397 1.00 81.19 72 ILE A N 1
ATOM 560 C CA . ILE A 1 72 ? -13.098 -0.806 5.420 1.00 81.19 72 ILE A CA 1
ATOM 561 C C . ILE A 1 72 ? -12.169 0.343 5.009 1.00 81.19 72 ILE A C 1
ATOM 563 O O . ILE A 1 72 ? -12.555 1.175 4.197 1.00 81.19 72 ILE A O 1
ATOM 567 N N . SER A 1 73 ? -10.942 0.384 5.531 1.00 75.50 73 SER A N 1
ATOM 568 C CA . SER A 1 73 ? -10.016 1.499 5.289 1.00 75.50 73 SER A CA 1
ATOM 569 C C . SER A 1 73 ? -9.355 1.493 3.913 1.00 75.50 73 SER A C 1
ATOM 571 O O . SER A 1 73 ? -8.920 2.543 3.452 1.00 75.50 73 SER A O 1
ATOM 573 N N . SER A 1 74 ? -9.265 0.333 3.260 1.00 76.62 74 SER A N 1
ATOM 574 C CA . SER A 1 74 ? -8.727 0.201 1.897 1.00 76.62 74 SER A CA 1
ATOM 575 C C . SER A 1 74 ? -9.804 0.213 0.808 1.00 76.62 74 SER A C 1
ATOM 577 O O . SER A 1 74 ? -9.475 0.315 -0.376 1.00 76.62 74 SER A O 1
ATOM 579 N N . ALA A 1 75 ? -11.088 0.126 1.172 1.00 81.94 75 ALA A N 1
ATOM 580 C CA . ALA A 1 75 ? -12.178 0.195 0.210 1.00 81.94 75 ALA A CA 1
ATOM 581 C C . ALA A 1 75 ? -12.281 1.604 -0.391 1.00 81.94 75 ALA A C 1
ATOM 583 O O . ALA A 1 75 ? -12.463 2.588 0.319 1.00 81.94 75 ALA A O 1
ATOM 584 N N . GLN A 1 76 ? -12.229 1.696 -1.722 1.00 73.38 76 GLN A N 1
ATOM 585 C CA . GLN A 1 76 ? -12.455 2.955 -2.445 1.00 73.38 76 GLN A CA 1
ATOM 586 C C . GLN A 1 76 ? -13.912 3.432 -2.344 1.00 73.38 76 GLN A C 1
ATOM 588 O O . GLN A 1 76 ? -14.187 4.625 -2.425 1.00 73.38 76 GLN A O 1
ATOM 593 N N . SER A 1 77 ? -14.852 2.499 -2.171 1.00 76.44 77 SER A N 1
ATOM 594 C CA . SER A 1 77 ? -16.266 2.781 -1.946 1.00 76.44 77 SER A CA 1
ATOM 595 C C . SER A 1 77 ? -16.876 1.664 -1.108 1.00 76.44 77 SER A C 1
ATOM 597 O O . SER A 1 77 ? -16.890 0.503 -1.520 1.00 76.44 77 SER A O 1
ATOM 599 N N . LEU A 1 78 ? -17.363 2.014 0.080 1.00 78.12 78 LEU A N 1
ATOM 600 C CA . LEU A 1 78 ? -18.159 1.131 0.920 1.00 78.12 78 LEU A CA 1
ATOM 601 C C . LEU A 1 78 ? -19.452 1.864 1.270 1.00 78.12 78 LEU A C 1
ATOM 603 O O . LEU A 1 78 ? -19.440 2.833 2.026 1.00 78.12 78 LEU A O 1
ATOM 607 N N . THR A 1 79 ? -20.568 1.413 0.707 1.00 80.88 79 THR A N 1
ATOM 608 C CA . THR A 1 79 ? -21.897 1.922 1.048 1.00 80.88 79 THR A CA 1
ATOM 609 C C . THR A 1 79 ? -22.559 0.952 2.026 1.00 80.88 79 THR A C 1
ATOM 611 O O . THR A 1 79 ? -22.851 -0.188 1.661 1.00 80.88 79 THR A O 1
ATOM 614 N N . PRO A 1 80 ? -22.768 1.345 3.295 1.00 79.94 80 PRO A N 1
ATOM 615 C CA . PRO A 1 80 ? -23.469 0.489 4.240 1.00 79.94 80 PRO A CA 1
ATOM 616 C C . PRO A 1 80 ? -24.940 0.355 3.830 1.00 79.94 80 PRO A C 1
ATOM 618 O O . PRO A 1 80 ? -25.617 1.351 3.571 1.00 79.94 80 PRO A O 1
ATOM 621 N N . ASN A 1 81 ? -25.457 -0.875 3.804 1.00 85.62 81 ASN A N 1
ATOM 622 C CA . ASN A 1 81 ? -26.881 -1.124 3.584 1.00 85.62 81 ASN A CA 1
ATOM 623 C C . ASN A 1 81 ? -27.664 -0.880 4.884 1.00 85.62 81 ASN A C 1
ATOM 625 O O . ASN A 1 81 ? -27.980 -1.805 5.631 1.00 85.62 81 ASN A O 1
ATOM 629 N N . ILE A 1 82 ? -27.939 0.395 5.169 1.00 87.44 82 ILE A N 1
ATOM 630 C CA . ILE A 1 82 ? -28.604 0.831 6.407 1.00 87.44 82 ILE A CA 1
ATOM 631 C C . ILE A 1 82 ? -30.011 0.228 6.517 1.00 87.44 82 ILE A C 1
ATOM 633 O O . ILE A 1 82 ? -30.416 -0.184 7.600 1.00 87.44 82 ILE A O 1
ATOM 637 N N . ASN A 1 83 ? -30.736 0.119 5.400 1.00 90.81 83 ASN A N 1
ATOM 638 C CA . ASN A 1 83 ? -32.107 -0.396 5.387 1.00 90.81 83 ASN A CA 1
ATOM 639 C C . ASN A 1 83 ? -32.173 -1.855 5.852 1.00 90.81 83 ASN A C 1
ATOM 641 O O . ASN A 1 83 ? -32.992 -2.198 6.701 1.00 90.81 83 ASN A O 1
ATOM 645 N N . GLU A 1 84 ? -31.281 -2.705 5.343 1.00 90.81 84 GLU A N 1
ATOM 646 C CA . GLU A 1 84 ? -31.192 -4.101 5.782 1.00 90.81 84 GLU A CA 1
ATOM 647 C C . GLU A 1 84 ? -30.817 -4.208 7.269 1.00 90.81 84 GLU A C 1
ATOM 649 O O . GLU A 1 84 ? -31.356 -5.042 7.998 1.00 90.81 84 GLU A O 1
ATOM 654 N N . LEU A 1 85 ? -29.926 -3.331 7.739 1.00 88.56 85 LEU A N 1
ATOM 655 C CA . LEU A 1 85 ? -29.466 -3.305 9.127 1.00 88.56 85 LEU A CA 1
ATOM 656 C C . LEU A 1 85 ? -30.600 -2.930 10.097 1.00 88.56 85 LEU A C 1
ATOM 658 O O . LEU A 1 85 ? -30.774 -3.578 11.128 1.00 88.56 85 LEU A O 1
ATOM 662 N N . VAL A 1 86 ? -31.414 -1.935 9.728 1.00 90.25 86 VAL A N 1
ATOM 663 C CA . VAL A 1 86 ? -32.602 -1.510 10.488 1.00 90.25 86 VAL A CA 1
ATOM 664 C C . VAL A 1 86 ? -33.659 -2.615 10.539 1.00 90.25 86 VAL A C 1
ATOM 666 O O . VAL A 1 86 ? -34.272 -2.818 11.585 1.00 90.25 86 VAL A O 1
ATOM 669 N N . LEU A 1 87 ? -33.859 -3.359 9.446 1.00 91.50 87 LEU A N 1
ATOM 670 C CA . LEU A 1 87 ? -34.793 -4.490 9.421 1.00 91.50 87 LEU A CA 1
ATOM 671 C C . LEU A 1 87 ? -34.357 -5.616 10.368 1.00 91.50 87 LEU A C 1
ATOM 673 O O . LEU A 1 87 ? -35.193 -6.171 11.076 1.00 91.50 87 LEU A O 1
ATOM 677 N N . LYS A 1 88 ? -33.054 -5.916 10.433 1.00 89.69 88 LYS A N 1
ATOM 678 C CA . LYS A 1 88 ? -32.506 -6.942 11.337 1.00 89.69 88 LYS A CA 1
ATOM 679 C C . LYS A 1 88 ? -32.554 -6.552 12.816 1.00 89.69 88 LYS A C 1
ATOM 681 O O . LYS A 1 88 ? -32.695 -7.437 13.644 1.00 89.69 88 LYS A O 1
ATOM 686 N N . MET A 1 89 ? -32.456 -5.263 13.154 1.00 82.50 89 MET A N 1
ATOM 6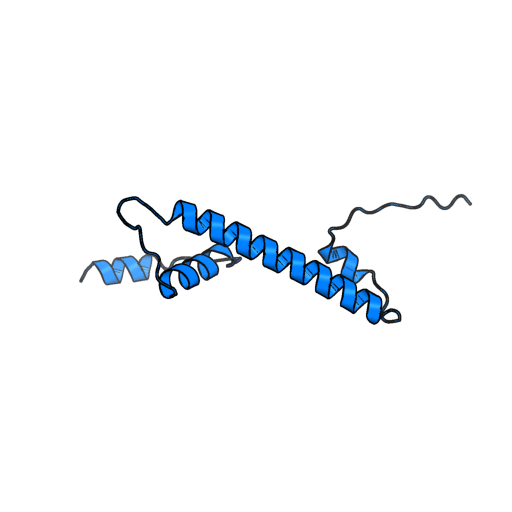87 C CA . MET A 1 89 ? -32.536 -4.787 14.548 1.00 82.50 89 MET A CA 1
ATOM 688 C C . MET A 1 89 ? -33.957 -4.778 15.131 1.00 82.50 89 MET A C 1
ATOM 690 O O . MET A 1 89 ? -34.121 -4.553 16.326 1.00 82.50 89 MET A O 1
ATOM 694 N N . ARG A 1 90 ? -34.990 -4.945 14.298 1.00 78.19 90 ARG A N 1
ATOM 695 C CA . ARG A 1 90 ? -36.395 -4.864 14.724 1.00 78.19 90 ARG A CA 1
ATOM 696 C C . ARG A 1 90 ? -36.969 -6.201 1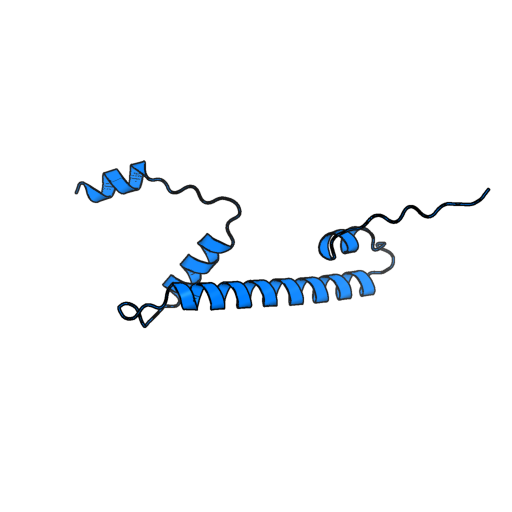5.218 1.00 78.19 90 ARG A C 1
ATOM 698 O O . ARG A 1 90 ? -38.133 -6.230 15.613 1.00 78.19 90 ARG A O 1
ATOM 705 N N . HIS A 1 91 ? -36.172 -7.266 15.175 1.00 54.59 91 HIS A N 1
ATOM 706 C CA . HIS A 1 91 ? -36.455 -8.592 15.728 1.00 54.59 91 HIS A CA 1
ATOM 707 C C . HIS A 1 91 ? -35.615 -8.826 16.982 1.00 54.59 91 HIS A C 1
ATOM 709 O O . HIS A 1 91 ? -36.117 -9.547 17.871 1.00 54.59 91 HIS A O 1
#

Foldseek 3Di:
DDDDDDDDDDDLVVVLVVDDPVCVVVNVVSVVVVVVVVVVVLVVVLVVVVVVVCDPVRPDDDPVNSVVSSCVVPDPDDDDPVVVVVVVVVD

Mean predicted aligned error: 10.57 Å

Solvent-accessible surface area (backbone atoms only — not comparable to full-atom values): 5840 Å² total; per-residue (Å²): 135,85,81,80,80,82,85,77,92,69,53,79,76,58,50,63,75,72,58,57,84,91,40,59,68,58,52,51,53,51,52,51,51,53,49,50,53,52,52,51,51,52,52,52,52,48,52,53,50,49,60,71,65,47,39,94,92,38,78,75,79,51,71,69,55,53,52,52,51,51,53,61,74,70,44,94,75,81,82,81,65,59,71,64,52,56,60,64,70,74,112

pLDDT: mean 82.96, std 10.27, range [42.25, 96.69]

Sequence (91 aa):
MSSSAVTVSVSAAEFARFIPDTMPELRTQVARNLSMFGSTYLCEQLFSLMKLNKTSHRSRLTDEHVNSILRISSAQSLTPNINELVLKMRH

Nearest PDB structures (foldseek):
  7ktr-assembly1_F  TM=3.779E-01  e=3.575E+00  Homo sapiens

Secondary structure (DSSP, 8-state):
-----------HHHHGGGS-TT-HHHHHHHHHHHHHHHHHHHHHHHHHHHHHH-BTTB----HHHHHHHHHHHH-S-----HHHHHHHTT-